Protein AF-A0A1G2TWG4-F1 (afdb_monomer_lite)

Sequence (59 aa):
MDKETYELDVFCKNCDFSGKVLIPKGVSFTEHQCPKCGVVELQKKLTPARITPHIENYM

Foldseek 3Di:
DPQDWDWFWKAAPVPRDTDIDTHGPPDDLLCDADPVPRDSRIDGPCPPPPPPPPPPPPD

Secondary structure (DSSP, 8-state):
----EEEEEEEETTTTEEEEEEEETTS-GGGSPPTTT--S-EEE--PPP----------

Organism: NCBI:txid1802758

Radius of gyration: 15.7 Å; chains: 1; bounding box: 26×51×26 Å

pLDDT: mean 73.46, std 13.32, range [43.78, 86.0]

Structure (mmCIF, N/CA/C/O backbone):
data_AF-A0A1G2TWG4-F1
#
_entry.id   AF-A0A1G2TWG4-F1
#
loop_
_atom_site.group_PDB
_atom_site.id
_atom_site.type_symbol
_atom_site.label_atom_id
_atom_site.label_alt_id
_atom_site.label_comp_id
_atom_site.label_asym_id
_atom_site.label_entity_id
_atom_site.label_seq_id
_atom_site.pdbx_PDB_ins_code
_atom_site.Cartn_x
_atom_site.Cartn_y
_atom_site.Cartn_z
_atom_site.occupancy
_atom_site.B_iso_or_equiv
_atom_site.auth_seq_id
_atom_site.auth_comp_id
_atom_site.auth_asym_id
_atom_site.auth_atom_id
_atom_site.pdbx_PDB_model_num
ATOM 1 N N . MET A 1 1 ? -18.950 -3.734 15.295 1.00 43.78 1 MET A N 1
ATOM 2 C CA . MET A 1 1 ? -17.527 -3.330 15.243 1.00 43.78 1 MET A CA 1
ATOM 3 C C . MET A 1 1 ? -17.270 -2.823 13.843 1.00 43.78 1 MET A C 1
ATOM 5 O O . MET A 1 1 ? -16.823 -3.564 12.976 1.00 43.78 1 MET A O 1
ATOM 9 N N . ASP A 1 2 ? -17.649 -1.577 13.619 1.00 56.97 2 ASP A N 1
ATOM 10 C CA . ASP A 1 2 ? -17.486 -0.873 12.360 1.00 56.97 2 ASP A CA 1
ATOM 11 C C . ASP A 1 2 ? -15.999 -0.560 12.226 1.00 56.97 2 ASP A C 1
ATOM 13 O O . ASP A 1 2 ? -15.474 0.343 12.873 1.00 56.97 2 ASP A O 1
ATOM 17 N N . LYS A 1 3 ? -15.273 -1.397 11.479 1.00 61.19 3 LYS A N 1
ATOM 18 C CA . LYS A 1 3 ? -13.878 -1.111 11.148 1.00 61.19 3 LYS A CA 1
ATOM 19 C C . LYS A 1 3 ? -13.896 0.098 10.223 1.00 61.19 3 LYS A C 1
ATOM 21 O O . LYS A 1 3 ? -14.103 -0.051 9.026 1.00 61.19 3 LYS A O 1
ATOM 26 N N . GLU A 1 4 ? -13.748 1.288 10.790 1.00 81.62 4 GLU A N 1
ATOM 27 C CA . GLU A 1 4 ? -13.648 2.523 10.025 1.00 81.62 4 GLU A CA 1
ATOM 28 C C . GLU A 1 4 ? -12.473 2.391 9.047 1.00 81.62 4 GLU A C 1
ATOM 30 O O . GLU A 1 4 ? -11.320 2.331 9.461 1.00 81.62 4 GLU A O 1
ATOM 35 N N . THR A 1 5 ? -12.743 2.294 7.749 1.00 84.88 5 THR A N 1
ATOM 36 C CA . THR A 1 5 ? -11.720 2.296 6.695 1.00 84.88 5 THR A CA 1
ATOM 37 C C . THR A 1 5 ? -11.721 3.644 5.992 1.00 84.88 5 THR A C 1
ATOM 39 O O . THR A 1 5 ? -12.775 4.257 5.839 1.00 84.88 5 THR A O 1
ATOM 42 N N . TYR A 1 6 ? -10.559 4.101 5.536 1.00 82.06 6 TYR A N 1
ATOM 43 C CA . TYR A 1 6 ? -10.438 5.274 4.676 1.00 82.06 6 TYR A CA 1
ATOM 44 C C . TYR A 1 6 ? -9.812 4.888 3.338 1.00 82.06 6 TYR A C 1
ATOM 46 O O . TYR A 1 6 ? -8.942 4.020 3.266 1.00 82.06 6 TYR A O 1
ATOM 54 N N . GLU A 1 7 ? -10.266 5.537 2.271 1.00 85.12 7 GLU A N 1
ATOM 55 C CA . GLU A 1 7 ? -9.661 5.402 0.952 1.00 85.12 7 GLU A CA 1
ATOM 56 C C . GLU A 1 7 ? -8.419 6.283 0.857 1.00 85.12 7 GLU A C 1
ATOM 58 O O . GLU A 1 7 ? -8.441 7.463 1.216 1.00 85.12 7 GLU A O 1
ATOM 63 N N . LEU A 1 8 ? -7.331 5.712 0.351 1.00 82.94 8 LEU A N 1
ATOM 64 C CA . LEU A 1 8 ? -6.072 6.413 0.179 1.00 82.94 8 LEU A CA 1
ATOM 65 C C . LEU A 1 8 ? -5.483 6.129 -1.197 1.00 82.94 8 LEU A C 1
ATOM 67 O O . LEU A 1 8 ? -5.313 4.971 -1.573 1.00 82.94 8 LEU A O 1
ATOM 71 N N . ASP A 1 9 ? -5.123 7.182 -1.928 1.00 85.88 9 ASP A N 1
ATOM 72 C CA . ASP A 1 9 ? -4.330 7.051 -3.147 1.00 85.88 9 ASP A CA 1
ATOM 73 C C . ASP A 1 9 ? -2.885 6.672 -2.794 1.00 85.88 9 ASP A C 1
ATOM 75 O O . ASP A 1 9 ? -2.159 7.405 -2.114 1.00 85.88 9 ASP A O 1
ATOM 79 N N . VAL A 1 10 ? -2.460 5.510 -3.276 1.00 84.75 10 VAL A N 1
ATOM 80 C CA . VAL A 1 10 ? -1.118 4.961 -3.086 1.00 84.75 10 VAL A CA 1
ATOM 81 C C . VAL A 1 10 ? -0.459 4.675 -4.428 1.00 84.75 10 VAL A C 1
ATOM 83 O O . VAL A 1 10 ? -1.117 4.493 -5.456 1.00 84.75 10 VAL A O 1
ATOM 86 N N . PHE A 1 11 ? 0.866 4.628 -4.408 1.00 85.81 11 PHE A N 1
ATOM 87 C CA . PHE A 1 11 ? 1.690 4.184 -5.519 1.00 85.81 11 PHE A CA 1
ATOM 88 C C . PHE A 1 11 ? 2.722 3.166 -5.025 1.00 85.81 11 PHE A C 1
ATOM 90 O O . PHE A 1 11 ? 3.361 3.380 -3.998 1.00 85.81 11 PHE A O 1
ATOM 97 N N . CYS A 1 12 ? 2.884 2.056 -5.741 1.00 85.62 12 CYS A N 1
ATOM 98 C CA . CYS A 1 12 ? 3.923 1.069 -5.495 1.00 85.62 12 CYS A CA 1
ATOM 99 C C . CYS A 1 12 ? 5.067 1.276 -6.479 1.00 85.62 12 CYS A C 1
ATOM 101 O O . CYS A 1 12 ? 4.909 1.034 -7.676 1.00 85.62 12 CYS A O 1
ATOM 103 N N . LYS A 1 13 ? 6.236 1.631 -5.948 1.00 80.81 13 LYS A N 1
ATOM 104 C CA . LYS A 1 13 ? 7.449 1.848 -6.742 1.00 80.81 13 LYS A CA 1
ATOM 105 C C . LYS A 1 13 ? 7.950 0.576 -7.436 1.00 80.81 13 LYS A C 1
ATOM 107 O O . LYS A 1 13 ? 8.546 0.660 -8.499 1.00 80.81 13 LYS A O 1
ATOM 112 N N . ASN A 1 14 ? 7.682 -0.597 -6.861 1.00 84.88 14 ASN A N 1
ATOM 113 C CA . ASN A 1 14 ? 8.190 -1.870 -7.374 1.00 84.88 14 ASN A CA 1
ATOM 114 C C . ASN A 1 14 ? 7.468 -2.375 -8.639 1.00 84.88 14 ASN A C 1
ATOM 116 O O . ASN A 1 14 ? 8.051 -3.092 -9.441 1.00 84.88 14 ASN A O 1
ATOM 120 N N . CYS A 1 15 ? 6.181 -2.059 -8.810 1.00 85.56 15 CYS A N 1
ATOM 121 C CA . CYS A 1 15 ? 5.367 -2.612 -9.906 1.00 85.56 15 CYS A CA 1
ATOM 122 C C . CYS A 1 15 ? 4.559 -1.556 -10.673 1.00 85.56 15 CYS A C 1
ATOM 124 O O . CYS A 1 15 ? 3.595 -1.900 -11.374 1.00 85.56 15 CYS A O 1
ATOM 126 N N . ASP A 1 16 ? 4.921 -0.284 -10.478 1.00 82.06 16 ASP A N 1
ATOM 127 C CA . ASP A 1 16 ? 4.260 0.900 -11.036 1.00 82.06 16 ASP A CA 1
ATOM 128 C C . ASP A 1 16 ? 2.739 0.936 -10.794 1.00 82.06 16 ASP A C 1
ATOM 130 O O . ASP A 1 16 ? 1.953 1.522 -11.540 1.00 82.06 16 ASP A O 1
ATOM 134 N N . PHE A 1 17 ? 2.275 0.272 -9.734 1.00 84.75 17 PHE A N 1
ATOM 135 C CA . PHE A 1 17 ? 0.863 0.282 -9.376 1.00 84.75 17 PHE A CA 1
ATOM 136 C C . PHE A 1 17 ? 0.501 1.648 -8.801 1.00 84.75 17 PHE A C 1
ATOM 138 O O . PHE A 1 17 ? 1.100 2.05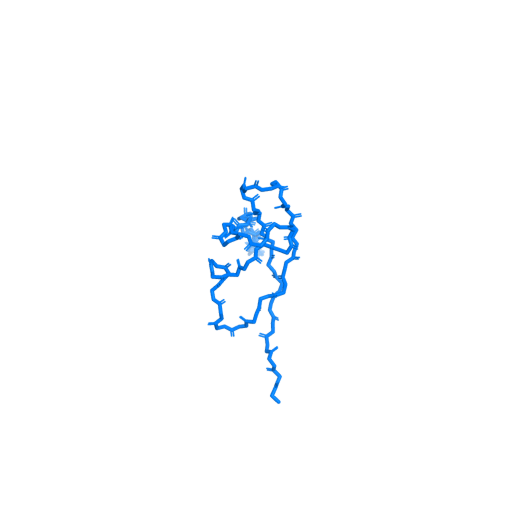6 -7.817 1.00 84.75 17 PHE A O 1
ATOM 145 N N . SER A 1 18 ? -0.506 2.327 -9.349 1.00 85.56 18 SER A N 1
ATOM 146 C CA . SER A 1 18 ? -1.126 3.491 -8.709 1.00 85.56 18 SER A CA 1
ATOM 147 C C . SER A 1 18 ? -2.631 3.298 -8.619 1.00 85.56 18 SER A C 1
ATOM 149 O O . SER A 1 18 ? -3.262 2.846 -9.574 1.00 85.56 18 SER A O 1
ATOM 151 N N . GLY A 1 19 ? -3.211 3.630 -7.470 1.00 84.69 19 GLY A N 1
ATOM 152 C CA . GLY A 1 19 ? -4.643 3.477 -7.257 1.00 84.69 19 GLY A CA 1
ATOM 153 C C . GLY A 1 19 ? -5.069 3.793 -5.833 1.00 84.6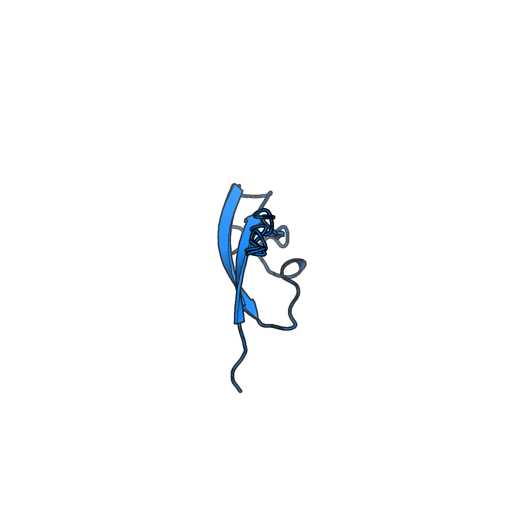9 19 GLY A C 1
ATOM 154 O O . GLY A 1 19 ? -4.244 4.090 -4.971 1.00 84.69 19 GLY A O 1
ATOM 155 N N . LYS A 1 20 ? -6.376 3.710 -5.594 1.00 86.00 20 LYS A N 1
ATOM 156 C CA . LYS A 1 20 ? -6.972 3.856 -4.265 1.00 86.00 20 LYS A CA 1
ATOM 157 C C . LYS A 1 20 ? -6.989 2.508 -3.554 1.00 86.00 20 LYS A C 1
ATOM 159 O O . LYS A 1 20 ? -7.360 1.499 -4.149 1.00 86.00 20 LYS A O 1
ATOM 164 N N . VAL A 1 21 ? -6.606 2.500 -2.283 1.00 82.81 21 VAL A N 1
ATOM 165 C CA . VAL A 1 21 ? -6.705 1.336 -1.396 1.00 82.81 21 VAL A CA 1
ATOM 166 C C . VAL A 1 21 ? -7.501 1.698 -0.149 1.00 82.81 21 VAL A C 1
ATOM 168 O O . VAL A 1 21 ? -7.427 2.826 0.339 1.00 82.81 21 VAL A O 1
ATOM 171 N N . LEU A 1 22 ? -8.269 0.736 0.357 1.00 85.94 22 LEU A N 1
ATOM 172 C CA . LEU A 1 22 ? -9.022 0.863 1.600 1.00 85.94 22 LEU A CA 1
ATOM 173 C C . LEU A 1 22 ? -8.118 0.457 2.762 1.00 85.94 22 LEU A C 1
ATOM 175 O O . LEU A 1 22 ? -7.782 -0.717 2.904 1.00 85.94 22 LEU A O 1
ATOM 179 N N . ILE A 1 23 ? -7.720 1.425 3.584 1.00 81.69 23 ILE A N 1
ATOM 180 C CA . ILE A 1 23 ? -6.871 1.192 4.753 1.00 81.69 23 ILE A CA 1
ATOM 181 C C . ILE A 1 23 ? -7.739 1.288 6.015 1.00 81.69 23 ILE A C 1
ATOM 183 O O . ILE A 1 23 ? -8.465 2.272 6.182 1.00 81.69 23 ILE A O 1
ATOM 187 N N . PRO A 1 24 ? -7.685 0.307 6.931 1.00 83.88 24 PRO A N 1
ATOM 188 C CA . PRO A 1 24 ? -8.344 0.428 8.224 1.00 83.88 24 PRO A CA 1
ATOM 189 C C . PRO A 1 24 ? -7.739 1.572 9.048 1.00 83.88 24 PRO A C 1
ATOM 191 O O . PRO A 1 24 ? -6.519 1.740 9.109 1.00 83.88 24 PRO A O 1
ATOM 194 N N . LYS A 1 25 ? -8.585 2.361 9.717 1.00 78.06 25 LYS A N 1
ATOM 195 C CA . LYS A 1 25 ? -8.143 3.372 10.681 1.00 78.06 25 LYS A CA 1
ATOM 196 C C . LYS A 1 25 ? -7.305 2.702 11.771 1.00 78.06 25 LYS A C 1
ATOM 198 O O . LYS A 1 25 ? -7.656 1.641 12.279 1.00 78.06 25 LYS A O 1
ATOM 203 N N . GLY A 1 26 ? -6.185 3.337 12.109 1.00 78.25 26 GLY A N 1
ATOM 204 C CA . GLY A 1 26 ? -5.203 2.813 13.061 1.00 78.25 26 GLY A CA 1
ATOM 205 C C . GLY A 1 26 ? -4.117 1.928 12.442 1.00 78.25 26 GLY A C 1
ATOM 206 O O . GLY A 1 26 ? -3.155 1.619 13.134 1.00 78.25 26 GLY A O 1
ATOM 207 N N . VAL A 1 27 ? -4.222 1.563 11.157 1.00 78.00 27 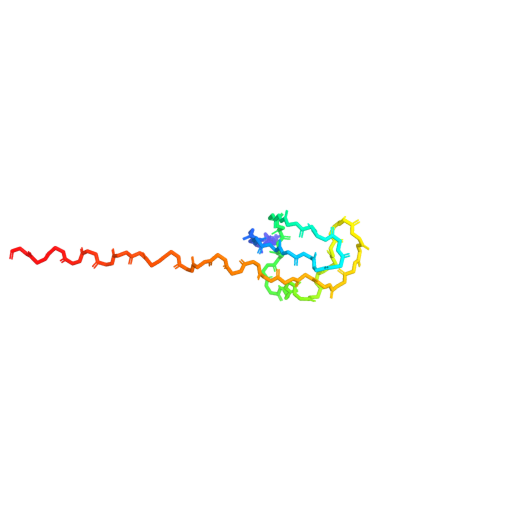VAL A N 1
ATOM 208 C CA . VAL A 1 27 ? -3.173 0.822 10.438 1.00 78.00 27 VAL A CA 1
ATOM 209 C C . VAL A 1 27 ? -2.380 1.763 9.534 1.00 78.00 27 VAL A C 1
ATOM 211 O O . VAL A 1 27 ? -2.943 2.575 8.790 1.00 78.00 27 VAL A O 1
ATOM 214 N N . SER A 1 28 ? -1.054 1.645 9.588 1.00 76.75 28 SER A N 1
ATOM 215 C CA . SER A 1 28 ? -0.151 2.400 8.725 1.00 76.75 28 SER A CA 1
ATOM 216 C C . SER A 1 28 ? -0.162 1.815 7.315 1.00 76.75 28 SER A C 1
ATOM 218 O O . SER A 1 28 ? 0.130 0.640 7.109 1.00 76.75 28 SER A O 1
ATOM 220 N N . PHE A 1 29 ? -0.446 2.646 6.310 1.00 76.38 29 PHE A N 1
ATOM 221 C CA . PHE A 1 29 ? -0.405 2.229 4.899 1.00 76.38 29 PHE A CA 1
ATOM 222 C C . PHE A 1 29 ? 0.984 1.716 4.471 1.00 76.38 29 PHE A C 1
ATOM 224 O O . PHE A 1 29 ? 1.084 0.950 3.519 1.00 76.38 29 PHE A O 1
ATOM 231 N N . THR A 1 30 ? 2.040 2.121 5.182 1.00 73.81 30 THR A N 1
ATOM 232 C CA . THR A 1 30 ? 3.425 1.678 4.977 1.00 73.81 30 THR A CA 1
ATOM 233 C C . THR A 1 30 ? 3.651 0.219 5.341 1.00 73.81 30 THR A C 1
ATOM 235 O O . THR A 1 30 ? 4.634 -0.342 4.893 1.00 73.81 30 THR A O 1
ATOM 238 N N . GLU A 1 31 ? 2.775 -0.395 6.138 1.00 74.12 31 GLU A N 1
ATOM 239 C CA . GLU A 1 31 ? 2.819 -1.830 6.460 1.00 74.12 31 GLU A CA 1
ATOM 240 C C . GLU A 1 31 ? 1.917 -2.644 5.522 1.00 74.12 31 GLU A C 1
ATOM 242 O O . GLU A 1 31 ? 1.880 -3.874 5.574 1.00 74.12 31 GLU A O 1
ATOM 247 N N . HIS A 1 32 ? 1.177 -1.966 4.642 1.00 76.69 32 HIS A N 1
ATOM 248 C CA . HIS A 1 32 ? 0.242 -2.610 3.743 1.00 76.69 32 HIS A CA 1
ATOM 249 C C . HIS A 1 32 ? 0.971 -3.150 2.504 1.00 76.69 32 HIS A C 1
ATOM 251 O O . HIS A 1 32 ? 1.774 -2.464 1.869 1.00 76.69 32 HIS A O 1
ATOM 257 N N . GLN A 1 33 ? 0.677 -4.398 2.137 1.00 82.56 33 GLN A N 1
ATOM 258 C CA . GLN A 1 33 ? 1.208 -5.009 0.918 1.00 82.56 33 GLN A CA 1
ATOM 259 C C . GLN A 1 33 ? 0.515 -4.437 -0.319 1.00 82.56 33 GLN A C 1
ATOM 261 O O . GLN A 1 33 ? -0.703 -4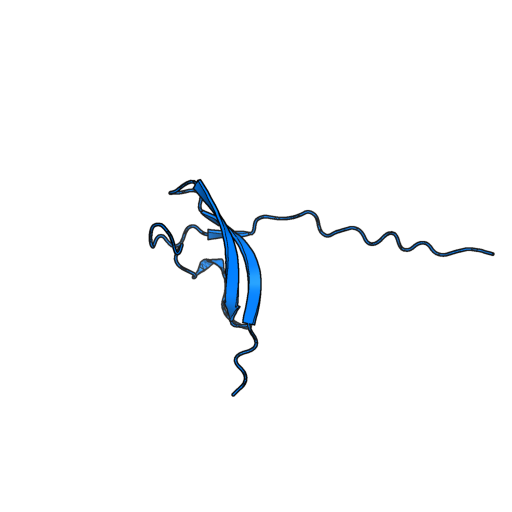.232 -0.325 1.00 82.56 33 GLN A O 1
ATOM 266 N N . CYS A 1 34 ? 1.286 -4.214 -1.386 1.00 82.25 34 CYS A N 1
ATOM 267 C CA . CYS A 1 34 ? 0.728 -3.844 -2.676 1.00 82.25 34 CYS A CA 1
ATOM 268 C C . CYS A 1 34 ? -0.202 -4.957 -3.194 1.00 82.25 34 CYS A C 1
ATOM 270 O O . CYS A 1 34 ? 0.244 -6.098 -3.313 1.00 82.25 34 CYS A O 1
ATOM 272 N N . PRO A 1 35 ? -1.449 -4.651 -3.598 1.00 80.94 35 PRO A N 1
ATOM 273 C CA . PRO A 1 35 ? -2.384 -5.664 -4.096 1.00 80.94 35 PRO A CA 1
ATOM 274 C C . PRO A 1 35 ? -1.944 -6.303 -5.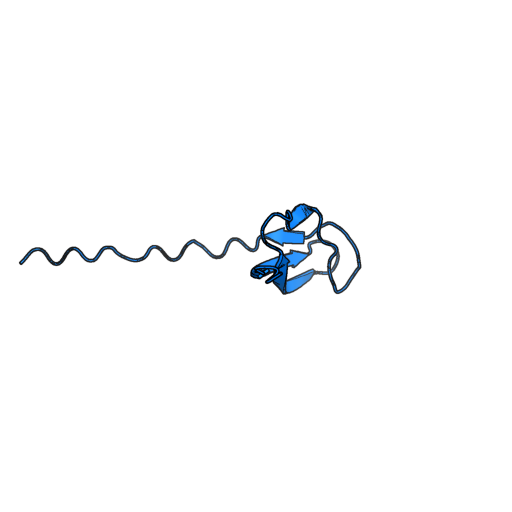423 1.00 80.94 35 PRO A C 1
ATOM 276 O O . PRO A 1 35 ? -2.464 -7.346 -5.802 1.00 80.94 35 PRO A O 1
ATOM 279 N N . LYS A 1 36 ? -0.995 -5.684 -6.141 1.00 82.50 36 LYS A N 1
ATOM 280 C CA . LYS A 1 36 ? -0.500 -6.169 -7.435 1.00 82.50 36 LYS A CA 1
ATOM 281 C C . LYS A 1 36 ? 0.728 -7.073 -7.310 1.00 82.50 36 LYS A C 1
ATOM 283 O O . LYS A 1 36 ? 0.819 -8.057 -8.032 1.00 82.50 36 LYS A O 1
ATOM 288 N N . CYS A 1 37 ? 1.679 -6.733 -6.438 1.00 84.56 37 CYS A N 1
ATOM 289 C CA . CYS A 1 37 ? 2.958 -7.449 -6.328 1.00 84.56 37 CYS A CA 1
ATOM 290 C C . CYS A 1 37 ? 3.244 -8.046 -4.943 1.00 84.56 37 CYS A C 1
ATOM 292 O O . CYS A 1 37 ? 4.243 -8.738 -4.789 1.00 84.56 37 CYS A O 1
ATOM 294 N N . GLY A 1 38 ? 2.417 -7.769 -3.931 1.00 81.12 38 GLY A N 1
ATOM 295 C CA . GLY A 1 38 ? 2.596 -8.270 -2.564 1.00 81.12 38 GLY A CA 1
ATOM 296 C C . GLY A 1 38 ? 3.719 -7.598 -1.763 1.00 81.12 38 GLY A C 1
ATOM 297 O O . GLY A 1 38 ? 3.924 -7.938 -0.603 1.00 81.12 38 GLY A O 1
ATOM 298 N N . VAL A 1 39 ? 4.443 -6.634 -2.342 1.00 81.75 39 VAL A N 1
ATOM 299 C CA . VAL A 1 39 ? 5.571 -5.962 -1.676 1.00 81.75 39 VAL A CA 1
ATOM 300 C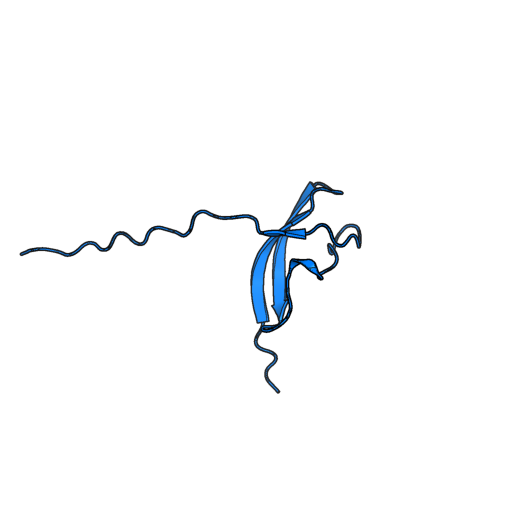 C . VAL A 1 39 ? 5.088 -4.789 -0.821 1.00 81.75 39 VAL A C 1
ATOM 302 O O . VAL A 1 39 ? 4.214 -4.021 -1.232 1.00 81.75 39 VAL A O 1
ATOM 305 N N . VAL A 1 40 ? 5.690 -4.635 0.360 1.00 78.44 40 VAL A N 1
ATOM 306 C CA . VAL A 1 40 ? 5.449 -3.550 1.326 1.00 78.44 40 VAL A CA 1
ATOM 307 C C . VAL A 1 40 ? 6.263 -2.305 0.932 1.00 78.44 40 VAL A C 1
ATOM 309 O O . VAL A 1 40 ? 7.138 -1.837 1.645 1.00 78.44 40 VAL A O 1
ATOM 312 N N . GLU A 1 41 ? 6.006 -1.804 -0.276 1.00 76.75 41 GLU A N 1
ATOM 313 C CA . GLU A 1 41 ? 6.627 -0.598 -0.855 1.00 76.75 41 GLU A CA 1
ATOM 314 C C . GLU A 1 41 ? 5.536 0.362 -1.366 1.00 76.75 41 GLU A C 1
ATOM 316 O O . GLU A 1 41 ? 5.638 0.961 -2.441 1.00 76.75 41 GLU A O 1
ATOM 321 N N . LEU A 1 42 ? 4.426 0.457 -0.623 1.00 78.75 42 LEU A N 1
ATOM 322 C CA . LEU A 1 42 ? 3.353 1.406 -0.906 1.00 78.75 42 LEU A CA 1
ATOM 323 C C . LEU A 1 42 ? 3.710 2.783 -0.346 1.00 78.75 42 LEU A C 1
ATOM 325 O O . LEU A 1 42 ? 3.862 2.976 0.858 1.00 78.75 42 LEU A O 1
ATOM 329 N N . GLN A 1 43 ? 3.795 3.766 -1.234 1.00 82.00 43 GLN A N 1
ATOM 330 C CA . GLN A 1 43 ? 3.962 5.167 -0.880 1.00 82.00 43 GLN A CA 1
ATOM 331 C C . GLN A 1 43 ? 2.629 5.896 -1.014 1.00 82.00 43 GLN A C 1
ATOM 333 O O . GLN A 1 43 ? 1.843 5.617 -1.923 1.00 82.00 43 GLN A O 1
ATOM 338 N N . LYS A 1 44 ? 2.372 6.863 -0.127 1.00 78.56 44 LYS A N 1
ATOM 339 C CA . LYS A 1 44 ? 1.247 7.782 -0.307 1.00 78.56 44 LYS A CA 1
ATOM 340 C C . LYS A 1 44 ? 1.474 8.563 -1.587 1.00 78.56 44 LYS A C 1
ATOM 342 O O . LYS A 1 44 ? 2.476 9.265 -1.719 1.00 78.56 44 LYS A O 1
ATOM 347 N N . LYS A 1 45 ? 0.508 8.505 -2.496 1.00 74.31 45 LYS A N 1
ATOM 348 C CA . LYS A 1 45 ? 0.437 9.481 -3.569 1.00 74.31 45 LYS A CA 1
ATOM 349 C C . LYS A 1 45 ? -0.020 10.766 -2.888 1.00 74.31 45 LYS A C 1
ATOM 351 O O . LYS A 1 45 ? -1.196 10.915 -2.569 1.00 74.31 45 LYS A O 1
ATOM 356 N N . LEU A 1 46 ? 0.928 11.646 -2.560 1.00 63.72 46 LEU A N 1
ATOM 357 C CA . LEU A 1 46 ? 0.643 13.003 -2.098 1.00 63.72 46 LEU A CA 1
ATOM 358 C C . LEU A 1 46 ? -0.089 13.719 -3.235 1.00 63.72 46 LEU A C 1
ATOM 360 O O . LEU A 1 46 ? 0.506 14.435 -4.033 1.00 63.72 46 LEU A O 1
ATOM 364 N N . THR A 1 47 ? -1.398 13.505 -3.345 1.00 56.84 47 THR A N 1
ATOM 365 C CA . THR A 1 47 ? -2.250 14.503 -3.972 1.00 56.84 47 THR A CA 1
ATOM 366 C C . THR A 1 47 ? -2.044 15.762 -3.143 1.00 56.84 47 THR A C 1
ATOM 368 O O . THR A 1 47 ? -2.190 15.668 -1.916 1.00 56.84 47 THR A O 1
ATOM 371 N N . PRO A 1 48 ? -1.652 16.900 -3.745 1.00 49.78 48 PRO A N 1
ATOM 372 C CA . PRO A 1 48 ? -1.532 18.136 -2.991 1.00 49.78 48 PRO A CA 1
ATOM 373 C C . PRO A 1 48 ? -2.834 18.302 -2.217 1.00 49.78 48 PRO A C 1
ATOM 375 O O . PRO A 1 48 ? -3.913 18.140 -2.798 1.00 49.78 48 PRO A O 1
ATOM 378 N N . ALA A 1 49 ? -2.731 18.515 -0.900 1.00 50.97 49 ALA A N 1
ATOM 379 C CA . ALA A 1 49 ? -3.888 18.874 -0.099 1.00 50.97 49 ALA A CA 1
ATOM 380 C C . ALA A 1 49 ? -4.578 19.987 -0.877 1.00 50.97 49 ALA A C 1
ATOM 382 O O . ALA A 1 49 ? -3.938 20.990 -1.200 1.00 50.97 49 ALA A O 1
ATOM 383 N N . ARG A 1 50 ? -5.817 19.745 -1.313 1.00 46.25 50 ARG A N 1
ATOM 384 C CA . ARG A 1 50 ? -6.590 20.748 -2.032 1.00 46.25 50 ARG A CA 1
ATOM 385 C C . ARG A 1 50 ? -6.612 21.929 -1.071 1.00 46.25 50 ARG A C 1
ATOM 387 O O . ARG A 1 50 ? -7.225 21.820 -0.015 1.00 46.25 50 ARG A O 1
ATOM 394 N N . ILE A 1 51 ? -5.839 22.975 -1.364 1.00 52.50 51 ILE A N 1
ATOM 395 C CA . ILE A 1 51 ? -5.897 24.220 -0.611 1.00 52.50 51 ILE A CA 1
ATOM 396 C C . ILE A 1 51 ? -7.332 24.655 -0.848 1.00 52.50 51 ILE A C 1
ATOM 398 O O . ILE A 1 51 ? -7.661 25.069 -1.956 1.00 52.50 51 ILE A O 1
ATOM 402 N N . THR A 1 52 ? -8.222 24.418 0.112 1.00 55.31 52 THR A N 1
ATOM 403 C CA . THR A 1 52 ? -9.548 25.012 0.075 1.00 55.31 52 THR A CA 1
ATOM 404 C C . THR A 1 52 ? -9.256 26.501 0.152 1.00 55.31 52 THR A C 1
ATOM 406 O O . THR A 1 52 ? -8.720 26.926 1.179 1.00 55.31 52 THR A O 1
ATOM 409 N N . PRO A 1 53 ? -9.467 27.298 -0.912 1.00 48.41 53 PRO A N 1
ATOM 410 C CA . PRO A 1 53 ? -9.326 28.729 -0.754 1.00 48.41 53 PRO A CA 1
ATOM 411 C C . PRO A 1 53 ? -10.343 29.119 0.318 1.00 48.41 53 PRO A C 1
ATOM 413 O O . PRO A 1 53 ? -11.548 28.946 0.132 1.00 48.41 53 PRO A O 1
ATOM 416 N N . HIS A 1 54 ? -9.855 29.565 1.474 1.00 51.94 54 HIS A N 1
ATOM 417 C CA . HIS A 1 54 ? -10.666 30.312 2.419 1.00 51.94 54 HIS A CA 1
ATOM 418 C C . HIS A 1 54 ? -10.979 31.624 1.700 1.00 51.94 54 HIS A C 1
ATOM 420 O O . HIS A 1 54 ? -10.210 32.578 1.750 1.00 51.94 54 HIS A O 1
ATOM 426 N N . ILE A 1 55 ? -12.050 31.631 0.907 1.00 61.09 55 ILE A N 1
ATOM 427 C CA . ILE A 1 55 ? -12.596 32.865 0.359 1.00 61.09 55 ILE A CA 1
ATOM 428 C C . ILE A 1 55 ? -13.323 33.515 1.536 1.00 61.09 55 ILE A C 1
ATOM 430 O O . ILE A 1 55 ? -14.529 33.340 1.710 1.00 61.09 55 ILE A O 1
ATOM 434 N N . GLU A 1 56 ? -12.574 34.202 2.399 1.00 52.81 56 GLU A N 1
ATOM 435 C CA . GLU A 1 56 ? -13.158 35.219 3.265 1.00 52.81 56 GLU A CA 1
ATOM 436 C C . GLU A 1 56 ? -13.685 36.313 2.334 1.00 52.81 56 GLU A C 1
ATOM 438 O O . GLU A 1 56 ? -12.936 37.150 1.834 1.00 52.81 56 GLU A O 1
ATOM 443 N N . ASN A 1 57 ? -14.982 36.241 2.025 1.00 51.78 57 ASN A N 1
ATOM 444 C CA . ASN A 1 57 ? -15.714 37.364 1.457 1.00 51.78 57 ASN A CA 1
ATOM 445 C C . ASN A 1 57 ? -15.692 38.481 2.506 1.00 51.78 57 ASN A C 1
ATOM 447 O O . ASN A 1 57 ? -16.553 38.529 3.384 1.00 51.78 57 ASN A O 1
ATOM 451 N N . TYR A 1 58 ? -14.686 39.349 2.437 1.00 51.81 58 TYR A N 1
ATOM 452 C CA . TYR A 1 58 ? -14.782 40.672 3.030 1.00 51.81 58 TYR A CA 1
ATOM 453 C C . TYR A 1 58 ? -15.772 41.469 2.183 1.00 51.81 58 TYR A C 1
ATOM 455 O O . TYR A 1 58 ? -15.563 41.664 0.984 1.00 51.81 58 TYR A O 1
ATOM 463 N N . MET A 1 59 ? -16.891 41.797 2.828 1.00 55.06 59 MET A N 1
ATOM 464 C CA . MET A 1 59 ? -17.975 42.642 2.329 1.00 55.06 59 MET A CA 1
ATOM 465 C C . MET A 1 59 ? -17.482 44.043 1.971 1.00 55.06 59 MET A C 1
ATOM 467 O O . MET A 1 59 ? -16.544 44.523 2.649 1.00 55.06 59 MET A O 1
#